Protein AF-A0A678RG07-F1 (afdb_monomer_lite)

Secondary structure (DSSP, 8-state):
--TTTHHHHHHHHHHHHHHHHHHHHHHTSTTTT-STTTHHHHHHHTHHHHHHHHHHTTTSPPPHHHHHHTS--HHHHHHHHHHHH-SS--HHHHHHHHHHHHHHHHS----HHHHHH-TTTHHHHHHHHH-

InterPro domains:
  IPR005828 Major facilitator, sugar transporter-like [PF00083] (1-131)
  IPR020846 Major facilitator superfamily domain [PS50850] (1-131)
  IPR036259 MFS transporter superfamily [G3DSA:1.20.1250.20] (1-131)
  IPR036259 MFS transporter superfamily [SSF103473] (2-129)
  IPR045263 Glucose transporter GLUT [PTHR23503] (1-131)

pLDDT: mean 74.55, std 9.09, range [45.75, 91.56]

Organism: NCBI:txid913307

Structure (mmCIF, N/CA/C/O backbone):
data_AF-A0A678RG07-F1
#
_entry.id   AF-A0A678RG07-F1
#
loop_
_atom_site.group_PDB
_atom_site.id
_atom_site.type_symbol
_atom_site.label_atom_id
_atom_site.label_alt_id
_atom_site.label_comp_id
_atom_site.label_asym_id
_atom_site.label_entity_id
_atom_site.label_seq_id
_atom_site.pdbx_PDB_ins_code
_atom_site.Cartn_x
_atom_site.Cartn_y
_atom_site.Cartn_z
_atom_site.occupancy
_atom_site.B_iso_or_equiv
_atom_site.auth_seq_id
_atom_site.auth_comp_id
_atom_site.auth_asym_id
_atom_site.auth_atom_id
_atom_site.pdbx_PDB_model_num
ATOM 1 N N . ALA A 1 1 ? -8.517 -3.149 12.965 1.00 45.75 1 ALA A N 1
ATOM 2 C CA . ALA A 1 1 ? -7.380 -3.904 12.379 1.00 45.75 1 ALA A CA 1
ATOM 3 C C . ALA A 1 1 ? -6.594 -4.479 13.542 1.00 45.75 1 ALA A C 1
ATOM 5 O O . ALA A 1 1 ? -6.376 -3.708 14.469 1.00 45.75 1 ALA A O 1
ATOM 6 N N . PRO A 1 2 ? -6.196 -5.764 13.538 1.00 49.81 2 PRO A N 1
ATOM 7 C CA . PRO A 1 2 ? -5.563 -6.368 14.706 1.00 49.81 2 PRO A CA 1
ATOM 8 C C . PRO A 1 2 ? -4.321 -5.561 15.095 1.00 49.81 2 PRO A C 1
ATOM 10 O O . PRO A 1 2 ? -3.427 -5.354 14.267 1.00 49.81 2 PRO A O 1
ATOM 13 N N . LEU A 1 3 ? -4.291 -5.088 16.344 1.00 54.00 3 LEU A N 1
ATOM 14 C CA . LEU A 1 3 ? -3.258 -4.194 16.886 1.00 54.00 3 LEU A CA 1
ATOM 15 C C . LEU A 1 3 ? -1.833 -4.718 16.625 1.00 54.00 3 LEU A C 1
ATOM 17 O O . LEU A 1 3 ? -0.932 -3.940 16.324 1.00 54.00 3 LEU A O 1
ATOM 21 N N . ASN A 1 4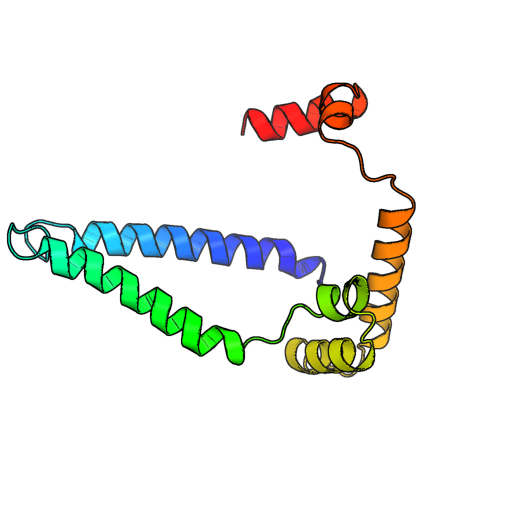 ? -1.663 -6.043 16.604 1.00 55.81 4 ASN A N 1
ATOM 22 C CA . ASN A 1 4 ? -0.374 -6.718 16.437 1.00 55.81 4 ASN A CA 1
ATOM 23 C C . ASN A 1 4 ? 0.194 -6.735 15.003 1.00 55.81 4 ASN A C 1
ATOM 25 O O . ASN A 1 4 ? 1.369 -7.043 14.831 1.00 55.81 4 ASN A O 1
ATOM 29 N N . LEU A 1 5 ? -0.591 -6.417 13.964 1.00 59.34 5 LEU A N 1
ATOM 30 C CA . LEU A 1 5 ? -0.137 -6.494 12.559 1.00 59.34 5 LEU A CA 1
ATOM 31 C C . LEU A 1 5 ? -0.005 -5.128 11.875 1.00 59.34 5 LEU A C 1
ATOM 33 O O . LEU A 1 5 ? 0.518 -5.047 10.763 1.00 59.34 5 LEU A O 1
ATOM 37 N N . ARG A 1 6 ? -0.432 -4.042 12.534 1.00 65.00 6 ARG A N 1
ATOM 38 C CA . ARG A 1 6 ? -0.356 -2.677 11.982 1.00 65.00 6 ARG A CA 1
ATOM 39 C C . ARG A 1 6 ? 1.078 -2.262 11.638 1.00 65.00 6 ARG A C 1
ATOM 41 O O . ARG A 1 6 ? 1.301 -1.729 10.556 1.00 65.00 6 ARG A O 1
ATOM 48 N N . GLY A 1 7 ? 2.041 -2.560 12.514 1.00 69.62 7 GLY A N 1
ATOM 49 C CA . GLY A 1 7 ? 3.456 -2.256 12.270 1.00 69.62 7 GLY A CA 1
ATOM 50 C C . GLY A 1 7 ? 4.032 -3.027 11.078 1.00 69.62 7 GLY A C 1
ATOM 51 O O . GLY A 1 7 ? 4.667 -2.435 10.213 1.00 69.62 7 GLY A O 1
ATOM 52 N N . GLY A 1 8 ? 3.742 -4.330 10.984 1.00 73.38 8 GLY A N 1
ATOM 53 C CA . GLY A 1 8 ? 4.228 -5.185 9.894 1.00 73.38 8 GLY A CA 1
ATOM 54 C C . GLY A 1 8 ? 3.635 -4.834 8.527 1.00 73.38 8 GLY A C 1
ATOM 55 O O . GLY A 1 8 ? 4.333 -4.850 7.521 1.00 73.38 8 GLY A O 1
ATOM 56 N N . LEU A 1 9 ? 2.359 -4.449 8.470 1.00 74.81 9 LEU A N 1
ATOM 57 C CA . LEU A 1 9 ? 1.747 -3.987 7.219 1.00 74.81 9 LEU A CA 1
ATOM 58 C C . LEU A 1 9 ? 2.359 -2.659 6.739 1.00 74.81 9 LEU A C 1
ATOM 60 O O . LEU A 1 9 ? 2.549 -2.469 5.538 1.00 74.81 9 LEU A O 1
ATOM 64 N N . GLY A 1 10 ? 2.721 -1.767 7.668 1.00 78.81 10 GLY A N 1
ATOM 65 C CA . GLY A 1 10 ? 3.433 -0.527 7.349 1.00 78.81 10 GLY A CA 1
ATOM 66 C C . GLY A 1 10 ? 4.829 -0.774 6.769 1.00 78.81 10 GLY A C 1
ATOM 67 O O . GLY A 1 10 ? 5.199 -0.159 5.768 1.00 78.81 10 GLY A O 1
ATOM 68 N N . THR A 1 11 ? 5.587 -1.716 7.340 1.00 83.38 11 THR A N 1
ATOM 69 C CA . THR A 1 11 ? 6.932 -2.045 6.839 1.00 83.38 11 THR A CA 1
ATOM 70 C C . THR A 1 11 ? 6.904 -2.715 5.470 1.00 83.38 11 THR A C 1
ATOM 72 O O . THR A 1 11 ? 7.785 -2.437 4.662 1.00 83.38 11 THR A O 1
ATOM 75 N N . VAL A 1 12 ? 5.889 -3.531 5.162 1.00 85.19 12 VAL A N 1
ATOM 76 C CA . VAL A 1 12 ? 5.715 -4.120 3.821 1.00 85.19 12 VAL A CA 1
ATOM 77 C C . VAL A 1 12 ? 5.531 -3.037 2.759 1.00 85.19 12 VAL A C 1
ATOM 79 O O . VAL A 1 12 ? 6.156 -3.119 1.704 1.00 85.19 12 VAL A O 1
ATOM 82 N N . ASN A 1 13 ? 4.731 -2.002 3.036 1.00 82.56 13 ASN A N 1
ATOM 83 C CA . ASN A 1 13 ? 4.565 -0.887 2.101 1.00 82.56 13 ASN A CA 1
ATOM 84 C C . ASN A 1 13 ? 5.890 -0.145 1.873 1.00 82.56 13 ASN A C 1
ATOM 86 O O . ASN A 1 13 ? 6.288 0.081 0.733 1.00 82.56 13 ASN A O 1
ATOM 90 N N . GLN A 1 14 ? 6.611 0.171 2.952 1.00 84.88 14 GLN A N 1
ATOM 91 C CA . GLN A 1 14 ? 7.915 0.826 2.844 1.00 84.88 14 GLN A CA 1
ATOM 92 C C . GLN A 1 14 ? 8.919 -0.027 2.058 1.00 84.88 14 GLN A C 1
ATOM 94 O O . GLN A 1 14 ? 9.647 0.490 1.214 1.00 84.88 14 GLN A O 1
ATOM 99 N N . LEU A 1 15 ? 8.939 -1.337 2.305 1.00 88.50 15 LEU A N 1
ATOM 100 C CA . LEU A 1 15 ? 9.796 -2.277 1.594 1.00 88.50 15 LEU A CA 1
ATOM 101 C C . LEU A 1 15 ? 9.427 -2.372 0.106 1.00 88.50 15 LEU A C 1
ATOM 103 O O . LEU A 1 15 ? 10.309 -2.416 -0.745 1.00 88.50 15 LEU A O 1
ATOM 107 N N . ALA A 1 16 ? 8.138 -2.355 -0.234 1.00 86.81 16 ALA A N 1
ATOM 108 C CA . ALA A 1 16 ? 7.700 -2.328 -1.626 1.00 86.81 16 ALA A CA 1
ATOM 109 C C . ALA A 1 16 ? 8.186 -1.060 -2.348 1.00 86.81 16 ALA A C 1
ATOM 111 O O . ALA A 1 16 ? 8.665 -1.144 -3.480 1.00 86.81 16 ALA A O 1
ATOM 112 N N . VAL A 1 17 ? 8.134 0.099 -1.680 1.00 89.00 17 VAL A N 1
ATOM 113 C CA . VAL A 1 17 ? 8.652 1.367 -2.221 1.00 89.00 17 VAL A CA 1
ATOM 114 C C . VAL A 1 17 ? 10.163 1.298 -2.445 1.00 89.00 17 VAL A C 1
ATOM 116 O O . VAL A 1 17 ? 10.638 1.664 -3.521 1.00 89.00 17 VAL A O 1
ATOM 119 N N . THR A 1 18 ? 10.931 0.808 -1.469 1.00 91.56 18 THR A N 1
ATOM 120 C CA . THR A 1 18 ? 12.394 0.724 -1.603 1.00 91.56 18 THR A CA 1
ATOM 121 C C . THR A 1 18 ? 12.818 -0.272 -2.680 1.00 91.56 18 THR A C 1
ATOM 123 O O . THR A 1 18 ? 13.723 0.025 -3.458 1.00 91.56 18 THR A O 1
ATOM 126 N N . VAL A 1 19 ? 12.139 -1.417 -2.790 1.00 90.44 19 VAL A N 1
ATOM 127 C CA . VAL A 1 19 ? 12.377 -2.396 -3.862 1.00 90.44 19 VAL A CA 1
ATOM 128 C C . VAL A 1 19 ? 12.014 -1.813 -5.229 1.00 90.44 19 VAL A C 1
ATOM 130 O O . VAL A 1 19 ? 12.777 -1.972 -6.180 1.00 90.44 19 VAL A O 1
ATOM 133 N N . GLY A 1 20 ? 10.893 -1.093 -5.336 1.00 88.19 20 GLY A N 1
ATOM 134 C CA . GLY A 1 20 ? 10.493 -0.423 -6.575 1.00 88.19 20 GLY A CA 1
ATOM 135 C C . GLY A 1 20 ? 11.517 0.617 -7.035 1.00 88.19 20 GLY A C 1
ATOM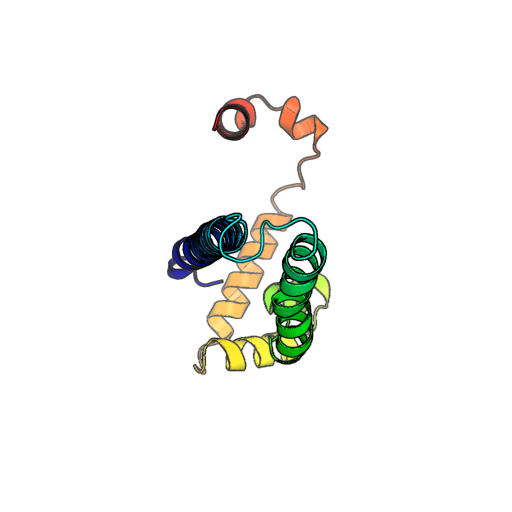 136 O O . GLY A 1 20 ? 11.876 0.653 -8.212 1.00 88.19 20 GLY A O 1
ATOM 137 N N . LEU A 1 21 ? 12.050 1.410 -6.101 1.00 88.94 21 LEU A N 1
ATOM 138 C CA . LEU A 1 21 ? 13.133 2.358 -6.373 1.00 88.94 21 LEU A CA 1
ATOM 139 C C . LEU A 1 21 ? 14.406 1.656 -6.850 1.00 88.94 21 LEU A C 1
ATOM 141 O O . LEU A 1 21 ? 14.994 2.087 -7.840 1.00 88.94 21 LEU A O 1
ATOM 145 N N . LEU A 1 22 ? 14.805 0.566 -6.192 1.00 89.69 22 LEU A N 1
ATOM 146 C CA . LEU A 1 22 ? 15.981 -0.209 -6.587 1.00 89.69 22 LEU A CA 1
ATOM 147 C C . LEU A 1 22 ? 15.839 -0.746 -8.018 1.00 89.69 22 LEU A C 1
ATOM 149 O O . LEU A 1 22 ? 16.748 -0.589 -8.828 1.00 89.69 22 LEU A O 1
ATOM 153 N N . ILE A 1 23 ? 14.686 -1.334 -8.351 1.00 86.56 23 ILE A N 1
ATOM 154 C CA . ILE A 1 23 ? 14.408 -1.848 -9.701 1.00 86.56 23 ILE A CA 1
ATOM 155 C C . ILE A 1 23 ? 14.434 -0.708 -10.726 1.00 86.56 23 ILE A C 1
ATOM 157 O O . ILE A 1 23 ? 15.045 -0.855 -11.782 1.00 86.56 23 ILE A O 1
ATOM 161 N N . SER A 1 24 ? 13.825 0.436 -10.404 1.00 85.19 24 SER A N 1
ATOM 162 C CA . SER A 1 24 ? 13.830 1.621 -11.271 1.00 85.19 24 SER A CA 1
ATOM 163 C C . SER A 1 24 ? 15.253 2.100 -11.574 1.00 85.19 24 SER A C 1
ATOM 165 O O . SER A 1 24 ? 15.602 2.324 -12.732 1.00 85.19 24 SER A O 1
ATOM 167 N N . GLN A 1 25 ? 16.110 2.172 -10.553 1.00 84.44 25 GLN A N 1
ATOM 168 C CA . GLN A 1 25 ? 17.511 2.560 -10.711 1.00 84.44 25 GLN A CA 1
ATOM 169 C C . GLN A 1 25 ? 18.310 1.552 -11.543 1.00 84.44 25 GLN A C 1
ATOM 171 O O . GLN A 1 25 ? 19.089 1.964 -12.397 1.00 84.44 25 GLN A O 1
ATOM 176 N N . VAL A 1 26 ? 18.104 0.246 -11.334 1.00 84.94 26 VAL A N 1
ATOM 177 C CA . VAL A 1 26 ? 18.770 -0.806 -12.122 1.00 84.94 26 VAL A CA 1
ATOM 178 C C . VAL A 1 26 ? 18.373 -0.721 -13.595 1.00 84.94 26 VAL A C 1
ATOM 180 O O . VAL A 1 26 ? 19.231 -0.798 -14.468 1.00 84.94 26 VAL A O 1
ATOM 183 N N . LEU A 1 27 ? 17.087 -0.528 -13.887 1.00 81.94 27 LEU A N 1
ATOM 184 C CA . LEU A 1 27 ? 16.603 -0.407 -15.262 1.00 81.94 27 LEU A CA 1
ATOM 185 C C . LEU A 1 27 ? 17.032 0.910 -15.924 1.00 81.94 27 LEU A C 1
ATOM 187 O O . LEU A 1 27 ? 17.216 0.948 -17.138 1.00 81.94 27 LEU A O 1
ATOM 191 N N . GLY A 1 28 ? 17.224 1.968 -15.132 1.00 80.69 28 GLY A N 1
ATOM 192 C CA . GLY A 1 28 ? 17.631 3.298 -15.591 1.00 80.69 28 GLY A CA 1
ATOM 193 C C . GLY A 1 28 ? 19.092 3.424 -16.026 1.00 80.69 28 GLY A C 1
ATOM 194 O O . GLY A 1 28 ? 19.485 4.488 -16.495 1.00 80.69 28 GLY A O 1
ATOM 195 N N . VAL A 1 29 ? 19.906 2.375 -15.888 1.00 82.38 29 VAL A N 1
ATOM 196 C CA . VAL A 1 29 ? 21.307 2.388 -16.335 1.00 82.38 29 VAL A CA 1
ATOM 197 C C . VAL A 1 29 ? 21.372 2.454 -17.867 1.00 82.38 29 VAL A C 1
ATOM 199 O O . VAL A 1 29 ? 20.635 1.745 -18.556 1.00 82.38 29 VAL A O 1
ATOM 202 N N . GLU A 1 30 ? 22.292 3.261 -18.412 1.00 71.44 30 GLU A N 1
ATOM 203 C CA . GLU A 1 30 ? 22.492 3.457 -19.865 1.00 71.44 30 GLU A CA 1
ATOM 204 C C . GLU A 1 30 ? 22.680 2.145 -20.647 1.00 71.44 30 GLU A C 1
ATOM 206 O O . GLU A 1 30 ? 22.273 2.036 -21.801 1.00 71.44 30 GLU A O 1
ATOM 211 N N . GLN A 1 31 ? 23.257 1.131 -19.996 1.00 68.38 31 GLN A N 1
ATOM 212 C CA . GLN A 1 31 ? 23.518 -0.206 -20.541 1.00 68.38 31 GLN A CA 1
ATOM 213 C C . GLN A 1 31 ? 22.260 -1.082 -20.678 1.00 68.38 31 GLN A C 1
ATOM 215 O O . GLN A 1 31 ? 22.331 -2.131 -21.315 1.00 68.38 31 GLN A O 1
ATOM 220 N N . ILE A 1 32 ? 21.140 -0.698 -20.055 1.00 70.44 32 ILE A N 1
ATOM 221 C CA . ILE A 1 32 ? 19.879 -1.452 -20.061 1.00 70.44 32 ILE A CA 1
ATOM 222 C C . ILE A 1 32 ? 18.828 -0.672 -20.851 1.00 70.44 32 ILE A C 1
ATOM 224 O O . ILE A 1 32 ? 18.590 -0.995 -22.011 1.00 70.44 32 ILE A O 1
ATOM 228 N N . LEU A 1 33 ? 18.216 0.349 -20.243 1.00 64.06 33 LEU A N 1
ATOM 229 C CA . LEU A 1 33 ? 17.135 1.143 -20.842 1.00 64.06 33 LEU A CA 1
ATOM 230 C C . LEU A 1 33 ? 17.393 2.659 -20.764 1.00 64.06 33 LEU A C 1
ATOM 232 O O . LEU A 1 33 ? 16.564 3.437 -21.229 1.00 64.06 33 LEU A O 1
ATOM 236 N N . GLY A 1 34 ? 18.529 3.097 -20.213 1.00 67.81 34 GLY A N 1
ATOM 237 C CA . GLY A 1 34 ? 18.912 4.513 -20.116 1.00 67.81 34 GLY A CA 1
ATOM 238 C C . GLY A 1 34 ? 19.497 5.117 -21.401 1.00 67.81 34 GLY A C 1
ATOM 239 O O . GLY A 1 34 ? 20.274 6.057 -21.321 1.00 67.81 34 GLY A O 1
ATOM 240 N N . THR A 1 35 ? 19.206 4.551 -22.572 1.00 73.50 35 THR A N 1
ATOM 241 C CA . THR A 1 35 ? 19.657 5.051 -23.886 1.00 73.50 35 THR A CA 1
ATOM 242 C C . THR A 1 35 ? 18.630 6.042 -24.469 1.00 73.50 35 THR A C 1
ATOM 244 O O . THR A 1 35 ? 17.463 6.006 -24.074 1.00 73.50 35 THR A O 1
ATOM 247 N N . ASP A 1 36 ? 19.011 6.888 -25.438 1.00 72.31 36 ASP A N 1
ATOM 248 C CA . ASP A 1 36 ? 18.120 7.908 -26.047 1.00 72.31 36 ASP A CA 1
ATOM 249 C C . ASP A 1 36 ? 16.805 7.341 -26.630 1.00 72.31 36 ASP A C 1
ATOM 251 O O . ASP A 1 36 ? 15.782 8.024 -26.627 1.00 72.31 36 ASP A O 1
ATOM 255 N N . ASP A 1 37 ? 16.797 6.073 -27.054 1.00 74.56 37 ASP A N 1
ATOM 256 C CA . ASP A 1 37 ? 15.595 5.371 -27.533 1.00 74.56 37 ASP A CA 1
ATOM 257 C C . ASP A 1 37 ? 14.870 4.554 -26.435 1.00 74.56 37 ASP A C 1
ATOM 259 O O . ASP A 1 37 ? 13.715 4.159 -26.605 1.00 74.56 37 ASP A O 1
ATOM 263 N N . GLY A 1 38 ? 15.522 4.278 -25.297 1.00 75.25 38 GLY A N 1
ATOM 264 C CA . GLY A 1 38 ? 15.040 3.369 -24.243 1.00 75.25 38 GLY A CA 1
ATOM 265 C C . GLY A 1 38 ? 14.260 4.040 -23.105 1.00 75.25 38 GLY A C 1
ATOM 266 O O . GLY A 1 38 ? 13.436 3.393 -22.447 1.00 75.25 38 GLY A O 1
ATOM 267 N N . TRP A 1 39 ? 14.443 5.348 -22.900 1.00 79.19 39 TRP A N 1
ATOM 268 C CA . TRP A 1 39 ? 13.770 6.095 -21.829 1.00 79.19 39 TRP A CA 1
ATOM 269 C C . TRP A 1 39 ? 12.225 6.099 -21.905 1.00 79.19 39 TRP A C 1
ATOM 271 O O . TRP A 1 39 ? 11.598 6.039 -20.840 1.00 79.19 39 TRP A O 1
ATOM 281 N N . PRO A 1 40 ? 11.554 6.097 -23.085 1.00 83.06 40 PRO A N 1
ATOM 282 C CA . PRO A 1 40 ? 10.093 6.029 -23.136 1.00 83.06 40 PRO A CA 1
ATOM 283 C C . PRO A 1 40 ? 9.581 4.661 -22.679 1.00 83.06 40 PRO A C 1
ATOM 285 O O . PRO A 1 40 ? 8.527 4.566 -22.051 1.00 83.06 40 PRO A O 1
ATOM 288 N N . VAL A 1 41 ? 10.341 3.596 -22.957 1.00 81.25 41 VAL A N 1
ATOM 289 C CA . VAL A 1 41 ? 10.023 2.227 -22.529 1.00 81.25 41 VAL A CA 1
ATOM 290 C C . VAL A 1 41 ? 10.155 2.104 -21.012 1.00 81.25 41 VAL A C 1
ATOM 292 O O . VAL A 1 41 ? 9.312 1.476 -20.373 1.00 81.25 41 VAL A O 1
ATOM 295 N N . LEU A 1 42 ? 11.157 2.763 -20.422 1.00 80.38 42 LEU A N 1
ATOM 296 C CA . LEU A 1 42 ? 11.352 2.807 -18.973 1.00 80.38 42 LEU A CA 1
ATOM 297 C C . LEU A 1 42 ? 10.160 3.458 -18.254 1.00 80.38 42 LEU A C 1
ATOM 299 O O . LEU A 1 42 ? 9.654 2.916 -17.272 1.00 80.38 42 LEU A O 1
ATOM 303 N N . LEU A 1 43 ? 9.658 4.579 -18.784 1.00 80.94 43 LEU A N 1
ATOM 304 C CA . LEU A 1 43 ? 8.443 5.226 -18.277 1.00 80.94 43 LEU A CA 1
ATOM 305 C C . LEU A 1 43 ? 7.192 4.373 -18.524 1.00 80.94 43 LEU A C 1
ATOM 307 O O . LEU A 1 43 ? 6.327 4.277 -17.654 1.00 80.94 43 LEU A O 1
ATOM 311 N N . GLY A 1 44 ? 7.110 3.709 -19.679 1.00 83.00 44 GLY A N 1
ATOM 312 C CA . GLY A 1 44 ? 6.029 2.780 -20.002 1.00 83.00 44 GLY A CA 1
ATOM 313 C C . GLY A 1 44 ? 5.961 1.585 -19.048 1.00 83.00 44 GLY A C 1
ATOM 314 O O . GLY A 1 44 ? 4.871 1.121 -18.718 1.00 83.00 44 GLY A O 1
ATOM 315 N N . LEU A 1 45 ? 7.096 1.120 -18.524 1.00 83.69 45 LEU A N 1
ATOM 316 C CA . LEU A 1 45 ? 7.130 0.015 -17.568 1.00 83.69 45 LEU A CA 1
ATOM 317 C C . LEU A 1 45 ? 6.420 0.354 -16.249 1.00 83.69 45 LEU A C 1
ATOM 319 O O . LEU A 1 45 ? 5.837 -0.537 -15.633 1.00 83.69 45 LEU A O 1
ATOM 323 N N . ALA A 1 46 ? 6.379 1.629 -15.848 1.00 81.81 46 ALA A N 1
ATOM 324 C CA . ALA A 1 46 ? 5.627 2.070 -14.671 1.00 81.81 46 ALA A CA 1
ATOM 325 C C . ALA A 1 46 ? 4.105 1.861 -14.818 1.00 81.81 46 ALA A C 1
ATOM 327 O O . ALA A 1 46 ? 3.386 1.800 -13.819 1.00 81.81 46 ALA A O 1
ATOM 328 N N . ILE A 1 47 ? 3.604 1.677 -16.044 1.00 86.62 47 ILE A N 1
ATOM 329 C CA . ILE A 1 47 ? 2.200 1.338 -16.312 1.00 86.62 47 ILE A CA 1
ATOM 330 C C . ILE A 1 47 ? 1.896 -0.108 -15.883 1.00 86.62 47 ILE A C 1
ATOM 332 O O . ILE A 1 47 ? 0.776 -0.408 -15.473 1.00 86.62 47 ILE A O 1
ATOM 336 N N . CYS A 1 48 ? 2.885 -1.006 -15.912 1.00 87.00 48 CYS A N 1
ATOM 337 C CA . CYS A 1 48 ? 2.715 -2.410 -15.537 1.00 87.00 48 CYS A CA 1
ATOM 338 C C . CYS A 1 48 ? 2.183 -2.596 -14.098 1.00 87.00 48 CYS A C 1
ATOM 340 O O . CYS A 1 48 ? 1.122 -3.211 -13.943 1.00 87.00 48 CYS A O 1
ATOM 342 N N . PRO A 1 49 ? 2.813 -2.035 -13.040 1.00 85.88 49 PRO A N 1
ATOM 343 C CA . PRO A 1 49 ? 2.269 -2.127 -11.687 1.00 85.88 49 PRO A CA 1
ATOM 344 C C . PRO A 1 49 ? 0.915 -1.417 -11.541 1.00 85.88 49 PRO A C 1
ATOM 346 O O . PRO A 1 49 ? 0.088 -1.881 -10.763 1.00 85.88 49 PRO A O 1
ATOM 349 N N . ALA A 1 50 ? 0.636 -0.359 -12.314 1.00 86.00 50 ALA A N 1
ATOM 350 C CA . ALA A 1 50 ? -0.664 0.317 -12.291 1.00 86.00 50 ALA A CA 1
ATOM 351 C C . ALA A 1 50 ? -1.793 -0.566 -12.855 1.00 86.00 50 ALA A C 1
ATOM 353 O O . ALA A 1 50 ? -2.860 -0.669 -12.249 1.00 86.00 50 ALA A O 1
ATOM 354 N N . ILE A 1 51 ? -1.555 -1.255 -13.977 1.00 88.94 51 ILE A N 1
ATOM 355 C CA . ILE A 1 51 ? -2.508 -2.227 -14.538 1.00 88.94 51 ILE A CA 1
ATOM 356 C C . ILE A 1 51 ? -2.694 -3.395 -13.572 1.00 88.94 51 ILE A C 1
ATOM 358 O O . ILE A 1 51 ? -3.827 -3.796 -13.304 1.00 88.94 51 ILE A O 1
ATOM 362 N N . LEU A 1 52 ? -1.599 -3.914 -13.011 1.00 87.12 52 LEU A N 1
ATOM 363 C CA . LEU A 1 52 ? -1.663 -4.974 -12.010 1.00 87.12 52 LEU A CA 1
ATOM 364 C C . LEU A 1 52 ? -2.527 -4.540 -10.817 1.00 87.12 52 LEU A C 1
ATOM 366 O O . LEU A 1 52 ? -3.430 -5.270 -10.414 1.00 87.12 52 LEU A O 1
ATOM 370 N N . GLN A 1 53 ? -2.321 -3.328 -10.303 1.00 86.19 53 GLN A N 1
ATOM 371 C CA . GLN A 1 53 ? -3.115 -2.775 -9.209 1.00 86.19 53 GLN A CA 1
ATOM 372 C C . GLN A 1 53 ? -4.595 -2.608 -9.584 1.00 86.19 53 GLN A C 1
ATOM 374 O O . GLN A 1 53 ? -5.456 -2.930 -8.768 1.00 86.19 53 GLN A O 1
ATOM 379 N N . LEU A 1 54 ? -4.912 -2.175 -10.809 1.00 86.88 54 LEU A N 1
ATOM 380 C CA . LEU A 1 54 ? -6.294 -2.080 -11.296 1.00 86.88 54 LEU A CA 1
ATOM 381 C C . LEU A 1 54 ? -6.998 -3.440 -11.349 1.00 86.88 54 LEU A C 1
ATOM 383 O O . LEU A 1 54 ? -8.177 -3.525 -11.015 1.00 86.88 54 LEU A O 1
ATOM 387 N N . VAL A 1 55 ? -6.284 -4.501 -11.727 1.00 88.06 55 VAL A N 1
ATOM 388 C CA . VAL A 1 55 ? -6.831 -5.867 -11.748 1.00 88.06 55 VAL A CA 1
ATOM 389 C C . VAL A 1 55 ? -6.960 -6.446 -10.335 1.00 88.06 55 VAL A C 1
ATOM 391 O O . VAL A 1 55 ? -7.898 -7.195 -10.063 1.00 88.06 55 VAL A O 1
ATOM 394 N N . LEU A 1 56 ? -6.055 -6.093 -9.416 1.00 83.50 56 LEU A N 1
ATOM 395 C CA . LEU A 1 56 ? -6.088 -6.569 -8.029 1.00 83.50 56 LEU A CA 1
ATOM 396 C C . LEU A 1 56 ? -7.138 -5.853 -7.166 1.00 83.50 56 LEU A C 1
ATOM 398 O O . LEU A 1 56 ? -7.721 -6.481 -6.283 1.00 83.50 56 LEU A O 1
ATOM 402 N N . LEU A 1 57 ? -7.410 -4.570 -7.424 1.00 82.25 57 LEU A N 1
ATOM 403 C CA . LEU A 1 57 ? -8.400 -3.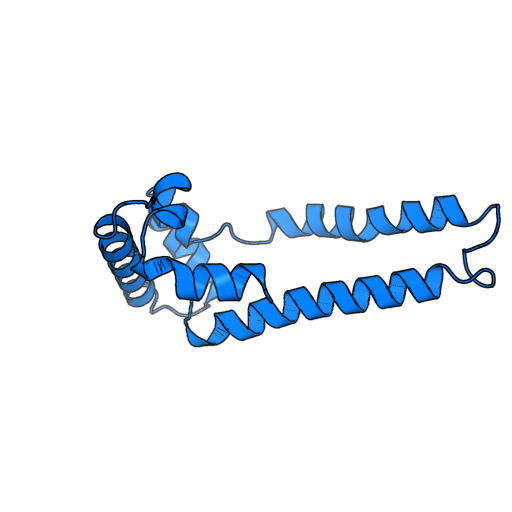766 -6.696 1.00 82.25 57 LEU A CA 1
ATOM 404 C C . LEU A 1 57 ? -9.774 -4.447 -6.527 1.00 82.25 57 LEU A C 1
ATOM 406 O O . LEU A 1 57 ? -10.237 -4.502 -5.391 1.00 82.25 57 LEU A O 1
ATOM 410 N N . PRO A 1 58 ? -10.418 -5.017 -7.568 1.00 77.75 58 PRO A N 1
ATOM 411 C CA . PRO A 1 58 ? -11.709 -5.696 -7.412 1.00 77.75 58 PRO A CA 1
ATOM 412 C C . PRO A 1 58 ? -11.638 -7.009 -6.613 1.00 77.75 58 PRO A C 1
ATOM 414 O O . PRO A 1 58 ? -12.664 -7.497 -6.137 1.00 77.75 58 PRO A O 1
ATOM 417 N N . ILE A 1 59 ? -10.454 -7.611 -6.462 1.00 76.75 59 ILE A N 1
ATOM 418 C CA . ILE A 1 59 ? -10.262 -8.839 -5.673 1.00 76.75 59 ILE A CA 1
ATOM 419 C C . ILE A 1 59 ? -10.104 -8.500 -4.185 1.00 76.75 59 ILE A C 1
ATOM 421 O O . ILE A 1 59 ? -10.553 -9.273 -3.328 1.00 76.75 59 ILE A O 1
ATOM 425 N N . CYS A 1 60 ? -9.496 -7.352 -3.880 1.00 74.12 60 CYS A N 1
ATOM 426 C CA . CYS A 1 60 ? -9.300 -6.867 -2.522 1.00 74.12 60 CYS A CA 1
ATOM 427 C C . CYS A 1 60 ? -10.649 -6.497 -1.878 1.00 74.12 60 CYS A C 1
ATOM 429 O O . CYS A 1 60 ? -11.371 -5.658 -2.415 1.00 74.12 60 CYS A O 1
ATOM 431 N N . PRO A 1 61 ? -11.017 -7.099 -0.730 1.00 67.19 61 PRO A N 1
ATOM 432 C CA . PRO A 1 61 ? -12.216 -6.691 -0.016 1.00 67.19 61 PRO A CA 1
ATOM 433 C C . PRO A 1 61 ? -12.073 -5.237 0.435 1.00 67.19 61 PRO A C 1
ATOM 435 O O . PRO A 1 61 ? -11.014 -4.818 0.907 1.00 67.19 61 PRO A O 1
ATOM 438 N N . GLU A 1 62 ? -13.152 -4.477 0.297 1.00 70.19 62 GLU A N 1
ATOM 439 C CA . GLU A 1 62 ? -13.205 -3.106 0.782 1.00 70.19 62 GLU A CA 1
ATOM 440 C C . GLU A 1 62 ? -12.993 -3.067 2.302 1.00 70.19 62 GLU A C 1
ATOM 442 O O . GLU A 1 62 ? -13.275 -4.038 3.013 1.00 70.19 62 GLU A O 1
ATOM 447 N N . SER A 1 63 ? -12.436 -1.962 2.807 1.00 73.50 63 SER A N 1
ATOM 448 C CA . SER A 1 63 ? -12.042 -1.860 4.214 1.00 73.50 63 SER A CA 1
ATOM 449 C C . SER A 1 63 ? -13.248 -2.133 5.129 1.00 73.50 63 SER A C 1
ATOM 451 O O . SER A 1 63 ? -14.203 -1.352 5.120 1.00 73.50 63 SER A O 1
ATOM 453 N N . PRO A 1 64 ? -13.225 -3.189 5.966 1.00 65.12 64 PRO A N 1
ATOM 454 C CA . PRO A 1 64 ? -14.371 -3.549 6.803 1.00 65.12 64 PRO A CA 1
ATOM 455 C C . PRO A 1 64 ? -14.725 -2.451 7.810 1.00 65.12 64 PRO A C 1
ATOM 457 O O . PRO A 1 64 ? -15.890 -2.266 8.144 1.00 65.12 64 PRO A O 1
ATOM 460 N N . ARG A 1 65 ? -13.731 -1.657 8.230 1.00 68.31 65 ARG A N 1
ATOM 461 C CA . ARG A 1 65 ? -13.941 -0.480 9.077 1.00 68.31 65 ARG A CA 1
ATOM 462 C C . ARG A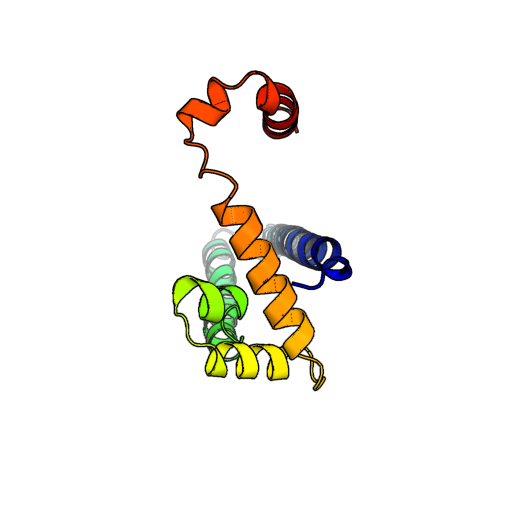 1 65 ? -14.705 0.626 8.335 1.00 68.31 65 ARG A C 1
ATOM 464 O O . ARG A 1 65 ? -15.553 1.276 8.930 1.00 68.31 65 ARG A O 1
ATOM 471 N N . TYR A 1 66 ? -14.431 0.829 7.043 1.00 72.88 66 TYR A N 1
ATOM 472 C CA . TYR A 1 66 ? -15.153 1.803 6.217 1.00 72.88 66 TYR A CA 1
ATOM 473 C C . TYR A 1 66 ? -16.604 1.365 5.965 1.00 72.88 66 TYR A C 1
ATOM 475 O O . TYR A 1 66 ? -17.520 2.174 6.105 1.00 72.88 66 TYR A O 1
ATOM 483 N N . LEU A 1 67 ? -16.824 0.078 5.669 1.00 70.06 67 LEU A N 1
ATOM 484 C CA . LEU A 1 67 ? -18.167 -0.484 5.481 1.00 70.06 67 LEU A CA 1
ATOM 485 C C . LEU A 1 67 ? -19.025 -0.383 6.753 1.00 70.06 67 LEU A C 1
ATOM 487 O O . LEU A 1 67 ? -20.210 -0.059 6.679 1.00 70.06 67 LEU A O 1
ATOM 491 N N . LEU A 1 68 ? -18.424 -0.613 7.923 1.00 69.12 68 LEU A N 1
ATOM 492 C CA . LEU A 1 68 ? -19.136 -0.586 9.199 1.00 69.12 68 LEU A CA 1
ATOM 493 C C . LEU A 1 68 ? -19.428 0.842 9.679 1.00 69.12 68 LEU A C 1
ATOM 495 O O . LEU A 1 68 ? -20.562 1.137 10.041 1.00 69.12 68 LEU A O 1
ATOM 499 N N . ILE A 1 69 ? -18.431 1.729 9.642 1.00 70.25 69 ILE A N 1
ATOM 500 C CA . ILE A 1 69 ? -18.540 3.081 10.212 1.00 70.25 69 ILE A CA 1
ATOM 501 C C . ILE A 1 69 ? -19.205 4.050 9.226 1.00 70.25 69 ILE A C 1
ATOM 503 O O . ILE A 1 69 ? -20.167 4.730 9.571 1.00 70.25 69 ILE A O 1
ATOM 507 N N . THR A 1 70 ? -18.735 4.098 7.976 1.00 67.38 70 THR A N 1
ATOM 508 C CA . THR A 1 70 ? -19.188 5.099 6.994 1.00 67.38 70 THR A CA 1
ATOM 509 C C . THR A 1 70 ? -20.466 4.677 6.275 1.00 67.38 70 THR A C 1
ATOM 511 O O . THR A 1 70 ? -21.314 5.515 5.975 1.00 67.38 70 THR A O 1
ATOM 514 N N . LYS A 1 71 ? -20.596 3.386 5.948 1.00 71.88 71 LYS A N 1
ATOM 515 C CA . LYS A 1 71 ? -21.737 2.858 5.179 1.00 71.88 71 LYS A CA 1
ATOM 516 C C . LYS A 1 71 ? -22.821 2.222 6.052 1.00 71.88 71 LYS A C 1
ATOM 518 O O . LYS A 1 71 ? -23.905 1.976 5.536 1.00 71.88 71 LYS A O 1
ATOM 523 N N . GLN A 1 72 ? -22.555 1.981 7.344 1.00 70.12 72 GLN A N 1
ATOM 524 C CA . GLN A 1 72 ? -23.470 1.310 8.285 1.00 70.12 72 GLN A CA 1
ATOM 525 C C . GLN A 1 72 ? -23.946 -0.076 7.790 1.00 70.12 72 GLN A C 1
ATOM 527 O O . GLN A 1 72 ? -24.993 -0.577 8.197 1.00 70.12 72 GLN A O 1
ATOM 532 N N . TRP A 1 73 ? -23.184 -0.725 6.902 1.00 77.31 73 TRP A N 1
ATOM 533 C CA . TRP A 1 73 ? -23.522 -2.029 6.324 1.00 77.31 73 TRP A CA 1
ATOM 534 C C . TRP A 1 73 ? -22.832 -3.151 7.097 1.00 77.31 73 TRP A C 1
ATOM 536 O O . TRP A 1 73 ? -21.809 -3.698 6.683 1.00 77.31 73 TRP A O 1
ATOM 546 N N . GLU A 1 74 ? -23.413 -3.495 8.245 1.00 72.69 74 GLU A N 1
ATOM 547 C CA . GLU A 1 74 ? -22.858 -4.476 9.184 1.00 72.69 74 GLU A CA 1
ATOM 548 C C . GLU A 1 74 ? -22.665 -5.866 8.555 1.00 72.69 74 GLU A C 1
ATOM 550 O O . GLU A 1 74 ? -21.626 -6.497 8.746 1.00 72.69 74 GLU A O 1
ATOM 555 N N . GLU A 1 75 ? -23.615 -6.323 7.738 1.00 74.25 75 GLU A N 1
ATOM 556 C CA . GLU A 1 75 ? -23.533 -7.632 7.077 1.00 74.25 75 GLU A CA 1
ATOM 557 C C . GLU A 1 75 ? -22.414 -7.702 6.023 1.00 74.25 75 GLU A C 1
ATOM 559 O O . GLU A 1 75 ? -21.714 -8.715 5.914 1.00 74.25 75 GLU A O 1
ATOM 564 N N . GLU A 1 76 ? -22.171 -6.616 5.284 1.00 74.44 76 GLU A N 1
ATOM 565 C CA . GLU A 1 76 ? -21.059 -6.562 4.328 1.00 74.44 76 GLU A CA 1
ATOM 566 C C . GLU A 1 76 ? -19.707 -6.452 5.033 1.00 74.44 76 GLU A C 1
ATOM 568 O O . GLU A 1 76 ? -18.753 -7.135 4.646 1.00 74.44 76 GLU A O 1
ATOM 573 N N . ALA A 1 77 ? -19.633 -5.679 6.120 1.00 75.12 77 ALA A N 1
ATOM 574 C CA . ALA A 1 77 ? -18.448 -5.614 6.968 1.00 75.12 77 ALA A CA 1
ATOM 575 C C . ALA A 1 77 ? -18.118 -6.987 7.581 1.00 75.12 77 ALA A C 1
ATOM 577 O O . ALA A 1 77 ? -16.964 -7.422 7.525 1.00 75.12 77 ALA A O 1
ATOM 578 N N . ARG A 1 78 ? -19.129 -7.724 8.073 1.00 75.75 78 ARG A N 1
ATOM 579 C CA . ARG A 1 78 ? -18.992 -9.117 8.542 1.00 75.75 78 ARG A CA 1
ATOM 580 C C . ARG A 1 78 ? -18.460 -10.030 7.442 1.00 75.75 78 ARG A C 1
ATOM 582 O O . ARG A 1 78 ? -17.552 -10.823 7.692 1.00 75.75 78 ARG A O 1
ATOM 589 N N . LYS A 1 79 ? -18.982 -9.922 6.217 1.00 77.25 79 LYS A N 1
ATOM 590 C CA . LYS A 1 79 ? -18.530 -10.725 5.068 1.00 77.25 79 LYS A CA 1
ATOM 591 C C . LYS A 1 79 ? -17.079 -10.416 4.680 1.00 77.25 79 LYS A C 1
ATOM 593 O O . LYS A 1 79 ? -16.308 -11.346 4.434 1.00 77.25 79 LYS A O 1
ATOM 598 N N . ALA A 1 80 ? -16.691 -9.141 4.667 1.00 76.25 80 ALA A N 1
ATOM 599 C CA . ALA A 1 80 ? -15.316 -8.714 4.415 1.00 76.25 80 ALA A CA 1
ATOM 600 C C . ALA A 1 80 ? -14.352 -9.209 5.512 1.00 76.25 80 ALA A C 1
ATOM 602 O O . ALA A 1 80 ? -13.288 -9.742 5.195 1.00 76.25 80 ALA A O 1
ATOM 603 N N . LEU A 1 81 ? -14.752 -9.135 6.789 1.00 75.06 81 LEU A N 1
ATOM 604 C CA . LEU A 1 81 ? -13.982 -9.663 7.925 1.00 75.06 81 LEU A CA 1
ATOM 605 C C . LEU A 1 81 ? -13.823 -11.185 7.871 1.00 75.06 81 LEU A C 1
ATOM 607 O O . LEU A 1 81 ? -12.712 -11.676 8.072 1.00 75.06 81 LEU A O 1
ATOM 611 N N . ARG A 1 82 ? -14.884 -11.932 7.520 1.00 76.56 82 ARG A N 1
ATOM 612 C CA . ARG A 1 82 ? -14.808 -13.394 7.303 1.00 76.56 82 ARG A CA 1
ATOM 613 C C . ARG A 1 82 ? -13.773 -13.733 6.245 1.00 76.56 82 ARG A C 1
ATOM 615 O O . ARG A 1 82 ? -12.964 -14.635 6.444 1.00 76.56 82 ARG A O 1
ATOM 622 N N . ARG A 1 83 ? -13.779 -12.990 5.135 1.00 75.06 83 ARG A N 1
ATOM 623 C CA . ARG A 1 83 ? -12.842 -13.198 4.028 1.00 75.06 83 ARG A CA 1
ATOM 624 C C . ARG A 1 83 ? -11.397 -12.874 4.416 1.00 75.06 83 ARG A C 1
ATOM 626 O O . ARG A 1 83 ? -10.493 -13.533 3.918 1.00 75.06 83 ARG A O 1
ATOM 633 N N . LEU A 1 84 ? -11.186 -11.890 5.292 1.00 73.56 84 LEU A N 1
ATOM 634 C CA . LEU A 1 84 ? -9.855 -11.447 5.710 1.00 73.56 84 LEU A CA 1
ATOM 635 C C . LEU A 1 84 ? -9.248 -12.307 6.833 1.00 73.56 84 LEU A C 1
ATOM 637 O O . LEU A 1 84 ? -8.043 -12.543 6.826 1.00 73.56 84 LEU A O 1
ATOM 641 N N . ARG A 1 85 ? -10.059 -12.759 7.802 1.00 70.38 85 ARG A N 1
ATOM 642 C CA . ARG A 1 85 ? -9.580 -13.447 9.017 1.00 70.38 85 ARG A CA 1
ATOM 643 C C . ARG A 1 85 ? -9.800 -14.963 9.010 1.00 70.38 85 ARG A C 1
ATOM 645 O O . ARG A 1 85 ? -9.229 -15.639 9.859 1.00 70.38 85 ARG A O 1
ATOM 652 N N . ALA A 1 86 ? -10.615 -15.489 8.086 1.00 66.69 86 ALA A N 1
ATOM 653 C CA . ALA A 1 86 ? -10.952 -16.915 7.938 1.00 66.69 86 ALA A CA 1
ATOM 654 C C . ALA A 1 86 ? -11.409 -17.627 9.238 1.00 66.69 86 ALA A C 1
ATOM 656 O O . ALA A 1 86 ? -11.413 -18.853 9.305 1.00 66.69 86 ALA A O 1
ATOM 657 N N . ASN A 1 87 ? -11.806 -16.870 10.266 1.00 66.06 87 ASN A N 1
ATOM 658 C CA . ASN A 1 87 ? -12.228 -17.351 11.580 1.00 66.06 87 ASN A CA 1
ATOM 659 C C . ASN A 1 87 ? -13.653 -16.844 11.879 1.00 66.06 87 ASN A C 1
ATOM 661 O O . ASN A 1 87 ? -14.047 -15.788 11.389 1.00 66.06 87 ASN A O 1
ATOM 665 N N . ASN A 1 88 ? -14.421 -17.590 12.676 1.00 61.12 88 ASN A N 1
ATOM 666 C CA . ASN A 1 88 ? -15.815 -17.292 13.026 1.00 61.12 88 ASN A CA 1
ATOM 667 C C . ASN A 1 88 ? -15.970 -16.311 14.204 1.00 61.12 88 ASN A C 1
ATOM 669 O O . ASN A 1 88 ? -17.065 -15.794 14.413 1.00 61.12 88 ASN A O 1
ATOM 673 N N . GLN A 1 89 ? -14.905 -16.021 14.958 1.00 64.12 89 GLN A N 1
ATOM 674 C CA . GLN A 1 89 ? -14.917 -15.017 16.033 1.00 64.12 89 GLN A CA 1
ATOM 675 C C . GLN A 1 89 ? -14.748 -13.604 15.459 1.00 64.12 89 GLN A C 1
ATOM 677 O O . GLN A 1 89 ? -13.676 -13.013 15.519 1.00 64.12 89 GLN A O 1
ATOM 682 N N . ILE A 1 90 ? -15.806 -13.095 14.834 1.00 72.62 90 ILE A N 1
ATOM 683 C CA . ILE A 1 90 ? -15.830 -11.761 14.200 1.00 72.62 90 ILE A CA 1
ATOM 684 C C . ILE A 1 90 ? -16.621 -10.763 15.040 1.00 72.62 90 ILE A C 1
ATOM 686 O O . ILE A 1 90 ? -16.437 -9.559 14.905 1.00 72.62 90 ILE A O 1
ATOM 690 N N . GLU A 1 91 ? -17.478 -11.264 15.927 1.00 73.75 91 GLU A N 1
ATOM 691 C CA . GLU A 1 91 ? -18.319 -10.428 16.779 1.00 73.75 91 GLU A CA 1
ATOM 692 C C . GLU A 1 91 ? -17.482 -9.570 17.737 1.00 73.75 91 GLU A C 1
ATOM 694 O O . GLU A 1 91 ? -17.753 -8.386 17.892 1.00 73.75 91 GLU A O 1
ATOM 699 N N . GLU A 1 92 ? -16.397 -10.132 18.279 1.00 73.31 92 GLU A N 1
ATOM 700 C CA . GLU A 1 92 ? -15.453 -9.413 19.143 1.00 73.31 92 GLU A CA 1
ATOM 701 C C . GLU A 1 92 ? -14.731 -8.283 18.387 1.00 73.31 92 GLU A C 1
ATOM 703 O O . GLU A 1 92 ? -14.649 -7.165 18.885 1.00 73.31 92 GLU A O 1
ATOM 708 N N . ASP A 1 93 ? -14.309 -8.523 17.137 1.00 73.62 93 ASP A N 1
ATOM 709 C CA . ASP A 1 93 ? -13.684 -7.491 16.292 1.00 73.62 93 ASP A CA 1
ATOM 710 C C . ASP A 1 93 ? -14.663 -6.354 15.960 1.00 73.62 93 ASP A C 1
ATOM 712 O O . ASP A 1 93 ? -14.269 -5.192 15.836 1.00 73.62 93 ASP A O 1
ATOM 716 N N . ILE A 1 94 ? -15.944 -6.682 15.766 1.00 76.44 94 ILE A N 1
ATOM 717 C CA . ILE A 1 94 ? -16.996 -5.700 15.484 1.00 76.44 94 ILE A CA 1
ATOM 718 C C . ILE A 1 94 ? -17.295 -4.854 16.718 1.00 76.44 94 ILE A C 1
ATOM 720 O O . ILE A 1 94 ? -17.413 -3.630 16.597 1.00 76.44 94 ILE A O 1
ATOM 724 N N . GLU A 1 95 ? -17.389 -5.473 17.894 1.00 78.75 95 GLU A N 1
ATOM 725 C CA . GLU A 1 95 ? -17.548 -4.737 19.146 1.00 78.75 95 GLU A CA 1
ATOM 726 C C . GLU A 1 95 ? -16.341 -3.844 19.443 1.00 78.75 95 GLU A C 1
ATOM 728 O O . GLU A 1 95 ? -16.536 -2.674 19.784 1.00 78.75 95 GLU A O 1
ATOM 733 N N . GLU A 1 96 ? -15.116 -4.336 19.234 1.00 76.88 96 GLU A N 1
ATOM 734 C CA . GLU A 1 96 ? -13.889 -3.546 19.378 1.00 76.88 96 GLU A CA 1
ATOM 735 C C . GLU A 1 96 ? -13.898 -2.338 18.427 1.00 76.88 96 GLU A C 1
ATOM 737 O O . GLU A 1 96 ? -13.662 -1.207 18.856 1.00 76.88 96 GLU A O 1
ATOM 742 N N . MET A 1 97 ? -14.274 -2.530 17.156 1.00 75.81 97 MET A N 1
ATOM 743 C CA . MET A 1 97 ? -14.389 -1.429 16.189 1.00 75.81 97 MET A CA 1
ATOM 744 C C . MET A 1 97 ? -15.444 -0.387 16.588 1.00 75.81 97 MET A C 1
ATOM 746 O O . MET A 1 97 ? -15.209 0.810 16.413 1.00 75.81 97 MET A O 1
ATOM 750 N N . ARG A 1 98 ? -16.580 -0.804 17.163 1.00 77.44 98 ARG A N 1
ATOM 751 C CA . ARG A 1 98 ? -17.600 0.120 17.700 1.00 77.44 98 ARG A CA 1
ATOM 752 C C . ARG A 1 98 ? -17.144 0.835 18.970 1.00 77.44 98 ARG A C 1
ATOM 754 O O . ARG A 1 98 ? -17.602 1.946 19.243 1.00 77.44 98 ARG A O 1
ATOM 761 N N . ALA A 1 99 ? -16.317 0.193 19.791 1.00 78.62 99 ALA A N 1
ATOM 762 C CA . ALA A 1 99 ? -15.740 0.808 20.981 1.00 78.62 99 ALA A CA 1
ATOM 763 C C . ALA A 1 99 ? -14.691 1.865 20.597 1.00 78.62 99 ALA A C 1
ATOM 765 O O . ALA A 1 99 ? -14.745 2.977 21.123 1.00 78.62 99 ALA A O 1
ATOM 766 N N . GLU A 1 100 ? -13.817 1.564 19.626 1.00 76.12 100 GLU A N 1
ATOM 767 C CA . GLU A 1 100 ? -12.886 2.537 19.036 1.00 76.12 100 GLU A CA 1
ATOM 768 C C . GLU A 1 100 ? -13.637 3.737 18.443 1.00 76.12 100 GLU A C 1
ATOM 770 O O . GLU A 1 100 ? -13.251 4.877 18.679 1.00 76.12 100 GLU A O 1
ATOM 775 N N . GLU A 1 101 ? -14.726 3.505 17.703 1.00 71.88 101 GLU A N 1
ATOM 776 C CA . GLU A 1 101 ? -15.530 4.588 17.127 1.00 71.88 101 GLU A CA 1
ATOM 777 C C . GLU A 1 101 ? -16.143 5.484 18.209 1.00 71.88 101 GLU A C 1
ATOM 779 O O . GLU A 1 101 ? -16.042 6.705 18.121 1.00 71.88 101 GLU A O 1
ATOM 784 N N . ARG A 1 102 ? -16.738 4.897 19.256 1.00 75.81 102 ARG A N 1
ATOM 785 C CA . ARG A 1 102 ? -17.302 5.662 20.379 1.00 75.81 102 ARG A CA 1
ATOM 786 C C . ARG A 1 102 ? -16.237 6.479 21.109 1.00 75.81 102 ARG A C 1
ATOM 788 O O . ARG A 1 102 ? -16.514 7.613 21.490 1.00 75.81 102 ARG A O 1
ATOM 795 N N . ALA A 1 103 ? -15.028 5.941 21.265 1.00 73.25 103 ALA A N 1
ATOM 796 C CA . ALA A 1 103 ? -13.896 6.685 21.812 1.00 73.25 103 ALA A CA 1
ATOM 797 C C . ALA A 1 103 ? -13.450 7.825 20.875 1.00 73.25 103 ALA A C 1
ATOM 799 O O . ALA A 1 103 ? -13.254 8.945 21.336 1.00 73.25 103 ALA A O 1
ATOM 800 N N . GLN A 1 104 ? -13.378 7.579 19.561 1.00 66.88 104 GLN A N 1
ATOM 801 C CA . GLN A 1 104 ? -13.042 8.604 18.563 1.00 66.88 104 GLN A CA 1
ATOM 802 C C . GLN A 1 104 ? -14.121 9.682 18.405 1.00 66.88 104 GLN A C 1
ATOM 804 O O . GLN A 1 104 ? -13.784 10.796 18.038 1.00 66.88 104 GLN A O 1
ATOM 809 N N . GLN A 1 105 ? -15.400 9.384 18.647 1.00 64.88 105 GLN A N 1
ATOM 810 C CA . GLN A 1 105 ? -16.475 10.386 18.650 1.00 64.88 105 GLN A CA 1
ATOM 811 C C . GLN A 1 105 ? -16.512 11.190 19.957 1.00 64.88 105 GLN A C 1
ATOM 813 O O . GLN A 1 105 ? -16.931 12.347 19.951 1.00 64.88 105 GLN A O 1
ATOM 818 N N . ALA A 1 106 ? -16.085 10.587 21.073 1.00 63.88 106 ALA A N 1
ATOM 819 C CA . ALA A 1 106 ? -15.909 11.288 22.343 1.00 63.88 106 ALA A CA 1
ATOM 820 C C . ALA A 1 106 ? -14.721 12.267 22.294 1.00 63.88 106 ALA A C 1
ATOM 822 O O . ALA A 1 106 ? -14.751 13.307 22.953 1.00 63.88 106 ALA A O 1
ATOM 823 N N . GLU A 1 107 ? -13.705 11.970 21.481 1.00 63.16 107 GLU A N 1
ATOM 824 C CA . GLU A 1 107 ? -12.664 12.922 21.102 1.00 63.16 107 GLU A CA 1
ATOM 825 C C . GLU A 1 107 ? -13.187 13.855 19.998 1.00 63.16 107 GLU A C 1
ATOM 827 O O . GLU A 1 107 ? -13.338 13.475 18.841 1.00 63.16 107 GLU A O 1
ATOM 832 N N . SER A 1 108 ? -13.476 15.113 20.340 1.00 56.25 108 SER A N 1
ATOM 833 C CA . SER A 1 108 ? -13.841 16.130 19.348 1.00 56.25 108 SER A CA 1
ATOM 834 C C . SER A 1 108 ? -12.793 16.184 18.234 1.00 56.25 108 SER A C 1
ATOM 836 O O . SER A 1 108 ? -11.606 16.332 18.528 1.00 56.25 108 SER A O 1
ATOM 838 N N . THR A 1 109 ? -13.216 16.097 16.968 1.00 57.16 109 THR A N 1
ATOM 839 C CA . THR A 1 109 ? -12.327 16.241 15.807 1.00 57.16 109 THR A CA 1
ATOM 840 C C . THR A 1 109 ? -11.585 17.569 15.899 1.00 57.16 109 THR A C 1
ATOM 842 O O . THR A 1 109 ? -12.175 18.624 15.670 1.00 57.16 109 THR A O 1
ATOM 845 N N . ILE A 1 110 ? -10.308 17.515 16.266 1.00 61.16 110 ILE A N 1
ATOM 846 C CA . ILE A 1 110 ? -9.493 18.710 16.471 1.00 61.16 110 ILE A CA 1
ATOM 847 C C . ILE A 1 110 ? -9.241 19.348 15.107 1.00 61.16 110 ILE A C 1
ATOM 849 O O . ILE A 1 110 ? -8.734 18.700 14.186 1.00 61.16 110 ILE A O 1
ATOM 853 N N . SER A 1 111 ? -9.602 20.622 14.965 1.00 69.31 111 SER A N 1
ATOM 854 C CA . SER A 1 111 ? -9.343 21.366 13.732 1.00 69.31 111 SER A CA 1
ATOM 855 C C . SER A 1 111 ? -7.835 21.568 13.523 1.00 69.31 111 SER A C 1
ATOM 857 O O . SER A 1 111 ? -7.072 21.686 14.482 1.00 69.31 111 SER A O 1
ATOM 859 N N . MET A 1 112 ? -7.380 21.676 12.268 1.00 63.38 112 MET A N 1
ATOM 860 C CA . MET A 1 112 ? -5.962 21.925 11.935 1.00 63.38 112 MET A CA 1
ATOM 861 C C . MET A 1 112 ? -5.403 23.169 12.653 1.00 63.38 112 MET A C 1
ATOM 863 O O . MET A 1 112 ? -4.235 23.201 13.039 1.00 63.38 112 MET A O 1
ATOM 867 N N . THR A 1 113 ? -6.247 24.180 12.882 1.00 63.81 113 THR A N 1
ATOM 868 C CA . THR A 1 113 ? -5.899 25.399 13.628 1.00 63.81 113 THR A CA 1
ATOM 869 C C . THR A 1 113 ? -5.799 25.168 15.140 1.00 63.81 113 THR A C 1
ATOM 871 O O . THR A 1 113 ? -4.935 25.750 15.793 1.00 63.81 113 THR A O 1
ATOM 874 N N . GLU A 1 114 ? -6.617 24.279 15.705 1.00 66.19 114 GLU A N 1
ATOM 875 C CA . GLU A 1 114 ? -6.565 23.892 17.122 1.00 66.19 114 GLU A CA 1
ATOM 876 C C . GLU A 1 114 ? -5.366 22.987 17.433 1.00 66.19 114 GLU A C 1
ATOM 878 O O . GLU A 1 114 ? -4.768 23.092 18.505 1.00 66.19 114 GLU A O 1
ATOM 883 N N . LEU A 1 115 ? -4.939 22.163 16.474 1.00 67.69 115 LEU A N 1
ATOM 884 C CA . LEU A 1 115 ? -3.705 21.373 16.554 1.00 67.69 115 LEU A CA 1
ATOM 885 C C . LEU A 1 115 ? -2.452 22.257 16.693 1.00 67.69 115 LEU A C 1
ATOM 887 O O . LEU A 1 115 ? -1.557 21.935 17.469 1.00 67.69 115 LEU A O 1
ATOM 891 N N . LEU A 1 116 ? -2.407 23.400 15.998 1.00 65.00 116 LEU A N 1
ATOM 892 C CA . LEU A 1 116 ? -1.305 24.374 16.084 1.00 65.00 116 LEU A CA 1
ATOM 893 C C . LEU A 1 116 ? -1.380 25.257 17.347 1.00 65.00 116 LEU A C 1
ATOM 895 O O . LEU A 1 116 ? -0.352 25.644 17.924 1.00 65.00 116 LEU A O 1
ATOM 899 N N . CYS A 1 117 ? -2.594 25.585 17.794 1.00 65.81 117 CYS A N 1
ATOM 900 C CA . CYS A 1 117 ? -2.818 26.430 18.967 1.00 65.81 117 CYS A CA 1
ATOM 901 C C . CYS A 1 117 ? -2.745 25.678 20.306 1.00 65.81 117 CYS A C 1
ATOM 903 O O . CYS A 1 117 ? -2.470 26.315 21.325 1.00 65.81 117 CYS A O 1
ATOM 905 N N . SER A 1 118 ? -2.946 24.358 20.335 1.00 66.69 118 SER A N 1
ATOM 906 C CA . SER A 1 118 ? -2.994 23.588 21.583 1.00 66.69 118 SER A CA 1
ATOM 907 C C . SER A 1 118 ? -1.591 23.266 22.137 1.00 66.69 118 SER A C 1
ATOM 909 O O . SER A 1 118 ? -0.771 22.641 21.465 1.00 66.69 118 SER A O 1
ATOM 911 N N . PRO A 1 119 ? -1.271 23.658 23.387 1.00 65.94 119 PRO A N 1
ATOM 912 C CA . PRO A 1 119 ? 0.054 23.441 23.975 1.00 65.94 119 PRO A CA 1
ATOM 913 C C . PRO A 1 119 ? 0.389 21.960 24.221 1.00 65.94 119 PRO A C 1
ATOM 915 O O . PRO A 1 119 ? 1.561 21.595 24.195 1.00 65.94 119 PRO A O 1
ATOM 918 N N . THR A 1 120 ? -0.616 21.101 24.403 1.00 70.06 120 THR A N 1
ATOM 919 C CA . THR A 1 120 ? -0.450 19.668 24.701 1.00 70.06 120 THR A CA 1
ATOM 920 C C . THR A 1 120 ? -0.039 18.838 23.477 1.00 70.06 120 THR A C 1
ATOM 922 O O . THR A 1 120 ? 0.644 17.829 23.625 1.00 70.06 120 THR A O 1
ATOM 925 N N . LEU A 1 121 ? -0.397 19.274 22.261 1.00 66.56 121 LEU A N 1
ATOM 926 C CA . LEU A 1 121 ? -0.084 18.570 21.007 1.00 66.56 121 LEU A CA 1
ATOM 927 C C . LEU A 1 121 ? 1.182 19.099 20.317 1.00 66.56 121 LEU A C 1
ATOM 929 O O . LEU A 1 121 ? 1.647 18.506 19.346 1.00 66.56 121 LEU A O 1
ATOM 933 N N . ARG A 1 122 ? 1.801 20.167 20.838 1.00 72.69 122 ARG A N 1
ATOM 934 C CA . ARG A 1 122 ? 3.031 20.736 20.263 1.00 72.69 122 ARG A CA 1
ATOM 935 C C . ARG A 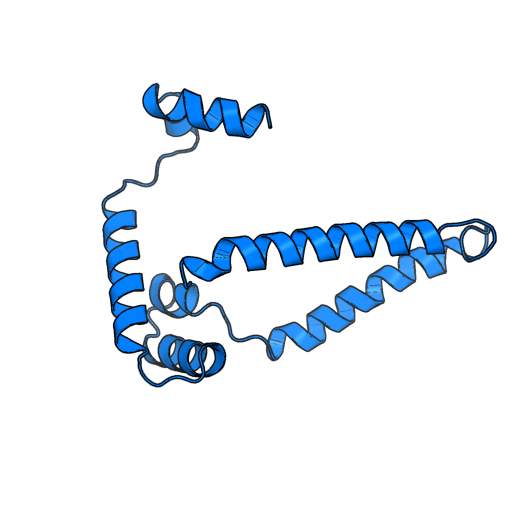1 122 ? 4.209 19.772 20.291 1.00 72.69 122 ARG A C 1
ATOM 937 O O . ARG A 1 122 ? 4.940 19.716 19.316 1.00 72.69 122 ARG A O 1
ATOM 944 N N . ALA A 1 123 ? 4.391 19.005 21.366 1.00 72.06 123 ALA A N 1
ATOM 945 C CA . ALA A 1 123 ? 5.479 18.030 21.453 1.00 72.06 123 ALA A CA 1
ATOM 946 C C . ALA A 1 123 ? 5.374 16.923 20.379 1.00 72.06 123 ALA A C 1
ATOM 948 O O . ALA A 1 123 ? 6.336 16.756 19.629 1.00 72.06 123 ALA A O 1
ATOM 949 N N . PRO A 1 124 ? 4.234 16.218 20.214 1.00 75.50 124 PRO A N 1
ATOM 950 C CA . PRO A 1 124 ? 4.085 15.252 19.124 1.00 75.50 124 PRO A CA 1
ATOM 951 C C . PRO A 1 124 ? 4.099 15.904 17.733 1.00 75.50 124 PRO A C 1
ATOM 953 O O . PRO A 1 124 ? 4.628 15.308 16.798 1.00 75.50 124 PRO A O 1
ATOM 956 N N . LEU A 1 125 ? 3.599 17.136 17.586 1.00 76.62 125 LEU A N 1
ATOM 957 C CA . LEU A 1 125 ? 3.645 17.865 16.314 1.00 76.62 125 LEU A CA 1
ATOM 958 C C . LEU A 1 125 ? 5.077 18.259 15.920 1.00 76.62 125 LEU A C 1
ATOM 960 O O . LEU A 1 125 ? 5.450 18.109 14.764 1.00 76.62 125 LEU A O 1
ATOM 964 N N . VAL A 1 126 ? 5.906 18.696 16.871 1.00 79.62 126 VAL A N 1
ATOM 965 C CA . VAL A 1 126 ? 7.331 18.972 16.629 1.00 79.62 126 VAL A CA 1
ATOM 966 C C . VAL A 1 126 ? 8.067 17.693 16.246 1.00 79.62 126 VAL A C 1
ATOM 968 O O . VAL A 1 126 ? 8.839 17.714 15.296 1.00 79.62 126 VAL A O 1
ATOM 971 N N . ILE A 1 127 ? 7.794 16.569 16.915 1.00 81.56 127 ILE A N 1
ATOM 972 C CA . ILE A 1 127 ? 8.385 15.274 16.544 1.00 81.56 127 ILE A CA 1
ATOM 973 C C . ILE A 1 127 ? 7.996 14.896 15.109 1.00 81.56 127 ILE A C 1
ATOM 975 O O . ILE A 1 127 ? 8.865 14.507 14.338 1.00 81.56 127 ILE A O 1
ATOM 979 N N . GLY A 1 128 ? 6.726 15.062 14.730 1.00 75.75 128 GLY A N 1
ATOM 980 C CA . GLY A 1 128 ? 6.252 14.759 13.377 1.00 75.75 128 GLY A CA 1
ATOM 981 C C . GLY A 1 128 ? 6.735 15.717 12.279 1.00 75.75 128 GLY A C 1
ATOM 982 O O . GLY A 1 128 ? 6.694 15.344 11.116 1.00 75.75 128 GLY A O 1
ATOM 983 N N . VAL A 1 129 ? 7.163 16.938 12.619 1.00 78.81 129 VAL A N 1
ATOM 984 C CA . VAL A 1 129 ? 7.725 17.913 11.658 1.00 78.81 129 VAL A CA 1
ATOM 985 C C . VAL A 1 129 ? 9.244 17.768 11.525 1.00 78.81 129 VAL A C 1
ATOM 987 O O . VAL A 1 129 ? 9.801 18.092 10.479 1.00 78.81 129 VAL A O 1
ATOM 990 N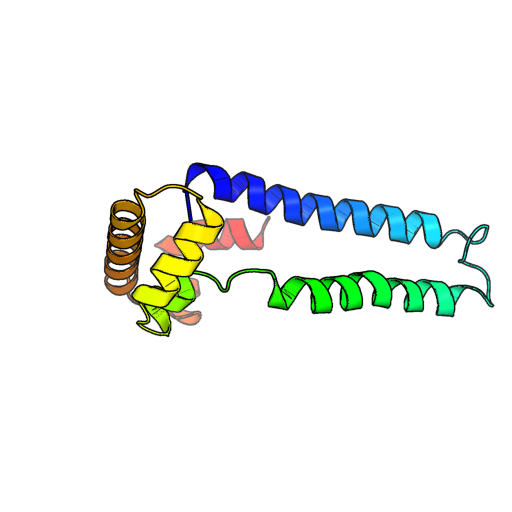 N . VAL A 1 130 ? 9.921 17.346 12.595 1.00 80.81 130 VAL A N 1
ATOM 991 C CA . VAL A 1 130 ? 11.387 17.240 12.646 1.00 80.81 130 VAL A CA 1
ATOM 992 C C . VAL A 1 130 ? 11.897 15.876 12.160 1.00 80.81 130 VAL A C 1
ATOM 994 O O . VAL A 1 130 ? 13.020 15.822 11.659 1.00 80.81 130 VAL A O 1
ATOM 997 N N . MET A 1 131 ? 11.122 14.794 12.318 1.00 56.78 131 MET A N 1
ATOM 998 C CA . MET A 1 131 ? 11.425 13.473 11.734 1.00 56.78 131 MET A CA 1
ATOM 999 C C . MET A 1 131 ? 11.037 13.387 10.262 1.00 56.78 131 MET A C 1
ATOM 1001 O O . MET A 1 131 ? 11.786 12.705 9.528 1.00 56.78 131 MET A O 1
#

Foldseek 3Di:
DPPVCPVVVVVVVVVVVVVVVVVLVVCCDCVHQVPPVRVVVSVVVVVVVVVVCVVCVVVQQDALLCCCPVVVNNVSSQVNCCVVPVDPPCVVVSVVSVVVVVVVVVPPPQDPVNCVVPPVNVVVVCVVVVD

Radius of gyration: 21.53 Å; chains: 1; bounding box: 47×44×52 Å

Sequence (131 aa):
APLNLRGGLGTVNQLAVTVGLLISQVLGVEQILGTDDGWPVLLGLAICPAILQLVLLPICPESPRYLLITKQWEEEARKALRRLRANNQIEEDIEEMRAEERAQQAESTISMTELLCSPTLRAPLVIGVVM